Protein AF-A0AAW0LM49-F1 (afdb_monomer_lite)

pLDDT: mean 90.91, std 8.02, range [56.62, 97.88]

Secondary structure (DSSP, 8-state):
-PPPPP------TT-BHHHHHHHHHHHHT--S---EEEEE-TT-SSPEEE--TT-BTTTTT--TT-EEEEE---

Organism: Quercus suber (NCBI:txid58331)

Structure (mmCIF, N/CA/C/O backbone):
data_AF-A0AAW0LM49-F1
#
_entry.id   AF-A0AAW0LM49-F1
#
loop_
_atom_site.group_PDB
_atom_site.id
_atom_site.type_symbol
_atom_site.label_atom_id
_atom_site.label_alt_id
_atom_site.label_comp_id
_atom_site.label_asym_id
_atom_site.label_entity_id
_atom_site.label_seq_id
_atom_site.pdbx_PDB_ins_code
_atom_site.Cartn_x
_atom_site.Cartn_y
_atom_site.Cartn_z
_atom_site.occupancy
_atom_site.B_iso_or_equiv
_atom_site.auth_seq_id
_atom_site.auth_comp_id
_atom_site.auth_asym_id
_atom_site.auth_atom_id
_atom_site.pdbx_PDB_model_num
ATOM 1 N N . MET A 1 1 ? 0.347 11.552 17.423 1.00 56.62 1 MET A N 1
ATOM 2 C CA . MET A 1 1 ? 0.494 10.168 16.924 1.00 56.62 1 MET A CA 1
ATOM 3 C C . MET A 1 1 ? 1.551 10.207 15.837 1.00 56.62 1 MET A C 1
ATOM 5 O O . MET A 1 1 ? 1.502 11.132 15.043 1.00 56.62 1 MET A O 1
ATOM 9 N N . GLY A 1 2 ? 2.547 9.322 15.892 1.00 74.31 2 GLY A N 1
ATOM 10 C CA . GLY A 1 2 ? 3.627 9.250 14.899 1.00 74.31 2 GLY A CA 1
ATOM 11 C C . GLY A 1 2 ? 3.376 8.150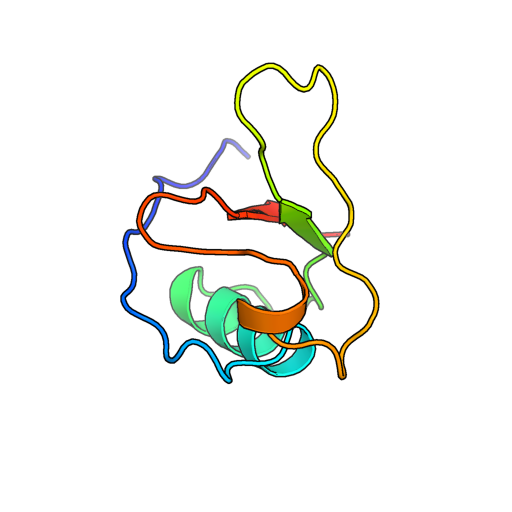 13.869 1.00 74.31 2 GLY A C 1
ATOM 12 O O . GLY A 1 2 ? 2.430 7.374 14.017 1.00 74.31 2 GLY A O 1
ATOM 13 N N . GLU A 1 3 ? 4.231 8.081 12.853 1.00 80.12 3 GLU A N 1
ATOM 14 C CA . GLU A 1 3 ? 4.176 7.048 11.817 1.00 80.12 3 GLU A CA 1
ATOM 15 C C . GLU A 1 3 ? 4.294 5.640 12.420 1.00 80.12 3 GLU A C 1
ATOM 17 O O . GLU A 1 3 ? 5.095 5.385 13.327 1.00 80.12 3 GLU A O 1
ATOM 22 N N . LYS A 1 4 ? 3.474 4.708 11.921 1.00 86.44 4 LYS A N 1
ATOM 23 C CA . LYS A 1 4 ? 3.615 3.285 12.248 1.00 86.44 4 LYS A CA 1
ATOM 24 C C . LYS A 1 4 ? 4.803 2.706 11.466 1.00 86.44 4 LYS A C 1
ATOM 26 O O . LYS A 1 4 ? 5.060 3.154 10.351 1.00 86.44 4 LYS A O 1
ATOM 31 N N . PRO A 1 5 ? 5.504 1.687 11.996 1.00 89.94 5 PRO A N 1
ATOM 32 C CA . PRO A 1 5 ? 6.576 1.026 11.259 1.00 89.94 5 PRO A CA 1
ATOM 33 C C . PRO A 1 5 ? 6.086 0.483 9.906 1.00 89.94 5 PRO A C 1
ATOM 35 O O . PRO A 1 5 ? 4.973 -0.055 9.845 1.00 89.94 5 PRO A O 1
ATOM 38 N N . PRO A 1 6 ? 6.899 0.567 8.839 1.00 92.62 6 PRO A N 1
ATOM 39 C CA . PRO A 1 6 ? 6.528 0.040 7.533 1.00 92.62 6 PRO A CA 1
ATOM 40 C C . PRO A 1 6 ? 6.376 -1.486 7.577 1.00 92.62 6 PRO A C 1
ATOM 42 O O . PRO A 1 6 ? 7.081 -2.185 8.308 1.00 92.62 6 PRO A O 1
ATOM 45 N N . LEU A 1 7 ? 5.461 -2.017 6.762 1.00 94.12 7 LEU A N 1
ATOM 46 C CA . LEU A 1 7 ? 5.210 -3.452 6.634 1.00 94.12 7 LEU A CA 1
ATOM 47 C C . LEU A 1 7 ? 5.470 -3.911 5.201 1.00 94.12 7 LEU A C 1
ATOM 49 O O . LEU A 1 7 ? 4.871 -3.399 4.262 1.00 94.12 7 LEU A O 1
ATOM 53 N N . THR A 1 8 ? 6.288 -4.948 5.032 1.00 95.19 8 THR A N 1
ATOM 54 C CA . THR A 1 8 ? 6.467 -5.607 3.732 1.00 95.19 8 THR A CA 1
ATOM 55 C C . THR A 1 8 ? 5.436 -6.720 3.567 1.00 95.19 8 THR A C 1
ATOM 57 O O . THR A 1 8 ? 5.363 -7.647 4.381 1.00 95.19 8 THR A O 1
ATOM 60 N N . LYS A 1 9 ? 4.640 -6.657 2.498 1.00 95.25 9 LYS A N 1
ATOM 61 C CA . LYS A 1 9 ? 3.640 -7.675 2.155 1.00 95.25 9 LYS A CA 1
ATOM 62 C C . LYS A 1 9 ? 3.809 -8.102 0.706 1.00 95.25 9 LYS A C 1
ATOM 64 O O . LYS A 1 9 ? 4.032 -7.274 -0.167 1.00 95.25 9 LYS A O 1
ATOM 69 N N . LYS A 1 10 ? 3.681 -9.406 0.455 1.00 95.38 10 LYS A N 1
ATOM 70 C CA . LYS A 1 10 ? 3.520 -9.933 -0.902 1.00 95.38 10 LYS A CA 1
ATOM 71 C C . LYS A 1 10 ? 2.039 -9.931 -1.230 1.00 95.38 10 LYS A C 1
ATOM 73 O O . LYS A 1 10 ? 1.255 -10.511 -0.479 1.00 95.38 10 LYS A O 1
ATOM 78 N N . LEU A 1 11 ? 1.680 -9.294 -2.333 1.00 95.31 11 LEU A N 1
ATOM 79 C CA . LEU A 1 11 ? 0.310 -9.215 -2.812 1.00 95.31 11 LEU A CA 1
ATOM 80 C C . LEU A 1 11 ? 0.248 -9.716 -4.258 1.00 95.31 11 LEU A C 1
ATOM 82 O O . LEU A 1 11 ? 1.212 -9.533 -5.003 1.00 95.31 11 LEU A O 1
ATOM 86 N N . PRO A 1 12 ? -0.858 -10.355 -4.669 1.00 96.06 12 PRO A N 1
ATOM 87 C CA . PRO A 1 12 ? -1.112 -10.624 -6.077 1.00 96.06 12 PRO A CA 1
ATOM 88 C C . PRO A 1 12 ? -1.133 -9.323 -6.883 1.00 96.06 12 PRO A C 1
ATOM 90 O O . PRO A 1 12 ? -1.726 -8.341 -6.437 1.00 96.06 12 PRO A O 1
ATOM 93 N N . ALA A 1 13 ? -0.567 -9.335 -8.089 1.00 94.94 13 ALA A N 1
ATOM 94 C CA . ALA A 1 13 ? -0.585 -8.181 -8.994 1.00 94.94 13 ALA A CA 1
ATOM 95 C C . ALA A 1 13 ? -2.017 -7.764 -9.397 1.00 94.94 13 ALA A C 1
ATOM 97 O O . ALA A 1 13 ? -2.287 -6.598 -9.649 1.00 94.94 13 ALA A O 1
ATOM 98 N N . THR A 1 14 ? -2.958 -8.709 -9.364 1.00 96.44 14 THR A N 1
ATOM 99 C CA . THR A 1 14 ? -4.389 -8.491 -9.622 1.00 96.44 14 THR A CA 1
ATOM 100 C C . THR A 1 14 ? -5.148 -7.909 -8.424 1.00 96.44 14 THR A C 1
ATOM 102 O O . THR A 1 14 ? -6.374 -7.829 -8.453 1.00 96.44 14 THR A O 1
ATOM 105 N N . THR A 1 15 ? -4.468 -7.584 -7.319 1.00 97.56 15 THR A N 1
ATOM 106 C CA . THR A 1 15 ? -5.117 -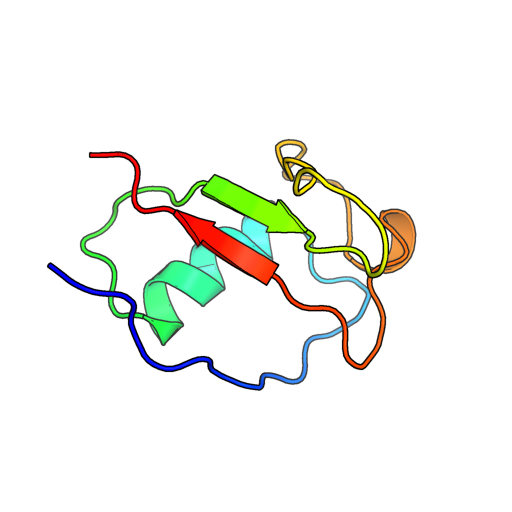6.955 -6.159 1.00 97.56 15 THR A CA 1
ATOM 107 C C . THR A 1 15 ? -5.594 -5.570 -6.569 1.00 97.56 15 THR A C 1
ATOM 109 O O . THR A 1 15 ? -4.797 -4.783 -7.066 1.00 97.56 15 THR A O 1
ATOM 112 N N . THR A 1 16 ? -6.872 -5.264 -6.361 1.00 97.88 16 THR A N 1
ATOM 113 C CA . THR A 1 16 ? -7.401 -3.926 -6.646 1.00 97.88 16 THR A CA 1
ATOM 114 C C . THR A 1 16 ? -7.094 -2.947 -5.521 1.00 97.88 16 THR A C 1
ATOM 116 O O . THR A 1 16 ? -6.872 -3.360 -4.377 1.00 97.88 16 THR A O 1
ATOM 119 N N . VAL A 1 17 ? -7.141 -1.647 -5.806 1.00 96.81 17 VAL A N 1
ATOM 120 C CA . VAL A 1 17 ? -7.016 -0.588 -4.791 1.00 96.81 17 VAL A CA 1
ATOM 121 C C . VAL A 1 17 ? -8.056 -0.764 -3.684 1.00 96.81 17 VAL A C 1
ATOM 123 O O . VAL A 1 17 ? -7.713 -0.680 -2.504 1.00 96.81 17 VAL A O 1
ATOM 126 N N . GLY A 1 18 ? -9.308 -1.091 -4.026 1.00 96.06 18 GLY A N 1
ATOM 127 C CA . GLY A 1 18 ? -10.353 -1.354 -3.032 1.00 96.06 18 GLY A CA 1
ATOM 128 C C . GLY A 1 18 ? -9.989 -2.518 -2.106 1.00 96.06 18 GLY A C 1
ATOM 129 O O . GLY A 1 18 ? -10.106 -2.420 -0.882 1.00 96.06 18 GLY A O 1
ATOM 130 N N . LYS A 1 19 ? -9.449 -3.609 -2.667 1.00 96.25 19 LYS A N 1
ATOM 131 C CA . LYS A 1 19 ? -8.982 -4.744 -1.863 1.00 96.25 19 LYS A CA 1
ATOM 132 C C . LYS A 1 19 ? -7.768 -4.377 -1.009 1.00 96.25 19 LYS A C 1
ATOM 134 O O . LYS A 1 19 ? -7.687 -4.825 0.137 1.00 96.25 19 LYS A O 1
ATOM 139 N N . LEU A 1 20 ? -6.848 -3.574 -1.542 1.00 95.94 20 LEU A N 1
ATOM 140 C CA . LEU A 1 20 ? -5.679 -3.093 -0.815 1.00 95.94 20 LEU A CA 1
ATOM 141 C C . LEU A 1 20 ? -6.085 -2.221 0.379 1.00 95.94 20 LEU A C 1
ATOM 143 O O . LEU A 1 20 ? -5.565 -2.449 1.466 1.00 95.94 20 LEU A O 1
ATOM 147 N N . LYS A 1 21 ? -7.060 -1.312 0.229 1.00 94.31 21 LYS A N 1
ATOM 148 C CA . LYS A 1 21 ? -7.608 -0.502 1.337 1.00 94.31 21 LYS A CA 1
ATOM 149 C C . LYS A 1 21 ? -8.083 -1.388 2.490 1.00 94.31 21 LYS A C 1
ATOM 151 O O . LYS A 1 21 ? -7.617 -1.233 3.618 1.00 94.31 21 LYS A O 1
ATOM 156 N N . SER A 1 22 ? -8.910 -2.395 2.194 1.00 93.00 22 SER A N 1
ATOM 157 C CA . SER A 1 22 ? -9.400 -3.334 3.215 1.00 93.00 22 SER A CA 1
ATOM 158 C C . SER A 1 22 ? -8.282 -4.153 3.875 1.00 93.00 22 SER A C 1
ATOM 160 O O . SER A 1 22 ? -8.344 -4.458 5.066 1.00 93.00 22 SER A O 1
ATOM 162 N N . LEU A 1 23 ? -7.250 -4.545 3.120 1.00 93.94 23 LEU A N 1
ATOM 163 C CA . LEU A 1 23 ? -6.096 -5.259 3.677 1.00 93.94 23 LEU A CA 1
ATOM 164 C C . LEU A 1 23 ? -5.253 -4.352 4.582 1.00 93.94 23 LEU A C 1
ATOM 166 O O . LEU A 1 23 ? -4.843 -4.787 5.657 1.00 93.94 23 LEU A O 1
ATOM 170 N N . SER A 1 24 ? -5.042 -3.096 4.186 1.00 92.00 24 SER A N 1
ATOM 171 C CA . SER A 1 24 ? -4.336 -2.081 4.973 1.00 92.00 24 SER A CA 1
ATOM 172 C C . SER A 1 24 ? -5.004 -1.839 6.326 1.00 92.00 24 SER A C 1
ATOM 174 O O . SER A 1 24 ? -4.312 -1.806 7.345 1.00 92.00 24 SER A O 1
ATOM 176 N N . GLU A 1 25 ? -6.340 -1.781 6.370 1.00 90.38 25 GLU A N 1
ATOM 177 C CA . GLU A 1 25 ? -7.091 -1.713 7.631 1.00 90.38 25 GLU A CA 1
ATOM 178 C C . GLU A 1 25 ? -6.741 -2.876 8.568 1.00 90.38 25 GLU A C 1
ATOM 180 O O . GLU A 1 25 ? -6.453 -2.669 9.749 1.00 90.38 25 GLU A O 1
ATOM 185 N N . SER A 1 26 ? -6.696 -4.099 8.032 1.00 90.44 26 SER A N 1
ATOM 186 C CA . SER A 1 26 ? -6.351 -5.299 8.798 1.00 90.44 26 SER A CA 1
ATOM 187 C C . SER A 1 26 ? -4.890 -5.298 9.260 1.00 90.44 26 SER A C 1
ATOM 189 O O . SER A 1 26 ? -4.605 -5.602 10.420 1.00 90.44 26 SER A O 1
ATOM 191 N N . PHE A 1 27 ? -3.955 -4.923 8.383 1.00 91.75 27 PHE A N 1
ATOM 192 C CA . PHE A 1 27 ? -2.524 -4.922 8.687 1.00 91.75 27 PHE A CA 1
ATOM 193 C C . PHE A 1 27 ? -2.156 -3.911 9.773 1.00 91.75 27 PHE A C 1
ATOM 195 O O . PHE A 1 27 ? -1.367 -4.232 10.662 1.00 91.75 27 PHE A O 1
ATOM 202 N N . PHE A 1 28 ? -2.756 -2.722 9.727 1.00 89.31 28 PHE A N 1
ATOM 203 C CA . PHE A 1 28 ? -2.459 -1.627 10.651 1.00 89.31 28 PHE A CA 1
ATOM 204 C C . PHE A 1 28 ? -3.484 -1.476 11.781 1.00 89.31 28 PHE A C 1
ATOM 206 O O . PHE A 1 28 ? -3.356 -0.555 12.593 1.00 89.31 28 PHE A O 1
ATOM 213 N N . LYS A 1 29 ? -4.459 -2.396 11.865 1.00 87.88 29 LYS A N 1
ATOM 214 C CA . LYS A 1 29 ? -5.545 -2.414 12.860 1.00 87.88 29 LYS A CA 1
ATOM 215 C C . LYS A 1 29 ? -6.275 -1.069 12.934 1.00 87.88 29 LYS A C 1
ATOM 217 O O . LYS A 1 29 ? -6.481 -0.521 14.019 1.00 87.88 29 LYS A O 1
ATOM 222 N N . LEU A 1 30 ? -6.613 -0.523 11.767 1.00 86.06 30 LEU A N 1
ATOM 223 C CA . LEU A 1 30 ? -7.330 0.745 11.648 1.00 86.06 30 LEU A CA 1
ATOM 224 C C . LEU A 1 30 ? -8.772 0.567 12.147 1.00 86.06 30 LEU A C 1
ATOM 226 O O . LEU A 1 30 ? -9.381 -0.483 11.947 1.00 86.06 30 LEU A O 1
ATOM 230 N N . LYS A 1 31 ? -9.323 1.576 12.830 1.00 81.25 31 LYS A N 1
ATOM 231 C CA . LYS A 1 31 ? -10.650 1.511 13.476 1.00 81.25 31 LYS A CA 1
ATOM 232 C C . LYS A 1 31 ? -11.804 1.724 12.481 1.00 81.25 31 LYS A C 1
ATOM 234 O O . LYS A 1 31 ? -12.609 2.627 12.671 1.00 81.25 31 LYS A O 1
ATOM 239 N N . SER A 1 32 ? -11.872 0.919 11.419 1.00 70.06 32 SER A N 1
ATOM 240 C CA . SER A 1 32 ? -12.905 1.012 10.365 1.00 70.06 32 SER A CA 1
ATOM 241 C C . SER A 1 32 ? -12.993 2.376 9.663 1.00 70.06 32 SER A C 1
ATOM 243 O O . SER A 1 32 ? -14.045 2.755 9.154 1.00 70.06 32 SER A O 1
ATOM 245 N N . ILE A 1 33 ? -11.884 3.111 9.631 1.00 80.44 33 ILE A N 1
ATOM 246 C CA . ILE A 1 33 ? -11.720 4.286 8.777 1.00 80.44 33 ILE A CA 1
ATOM 247 C C . ILE A 1 33 ? -11.299 3.774 7.405 1.00 80.44 33 ILE A C 1
ATOM 249 O O . ILE A 1 33 ? -10.392 2.945 7.338 1.00 80.44 33 ILE A O 1
ATOM 253 N N . LYS A 1 34 ? -11.923 4.273 6.331 1.00 82.19 34 LYS A N 1
ATOM 254 C CA . LYS A 1 34 ? -11.465 3.989 4.967 1.00 82.19 34 LYS A CA 1
ATOM 255 C C . LYS A 1 34 ? -10.167 4.762 4.721 1.00 82.19 34 LYS A C 1
ATOM 257 O O . LYS A 1 34 ? -10.232 5.987 4.622 1.00 82.19 34 LYS A O 1
ATOM 262 N N . PRO A 1 35 ? -9.003 4.100 4.623 1.00 90.69 35 PRO A N 1
ATOM 263 C CA . PRO A 1 35 ? -7.758 4.822 4.448 1.00 90.69 35 PRO A CA 1
ATOM 264 C C . PRO A 1 35 ? -7.648 5.388 3.032 1.00 90.69 35 PRO A C 1
ATOM 266 O O . PRO A 1 35 ? -8.112 4.782 2.056 1.00 90.69 35 PRO A O 1
ATOM 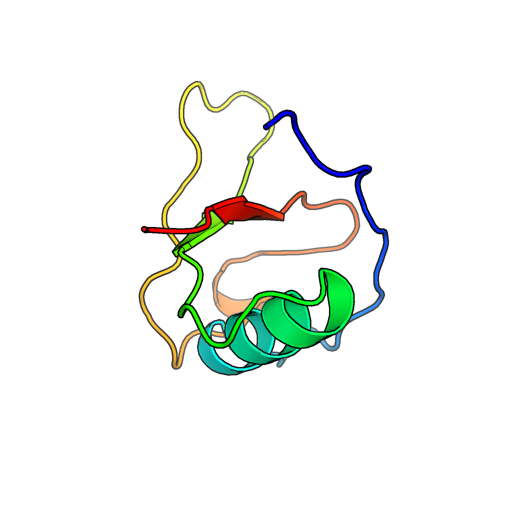269 N N . LYS A 1 36 ? -6.944 6.512 2.913 1.00 93.69 36 LYS A N 1
ATOM 270 C CA . 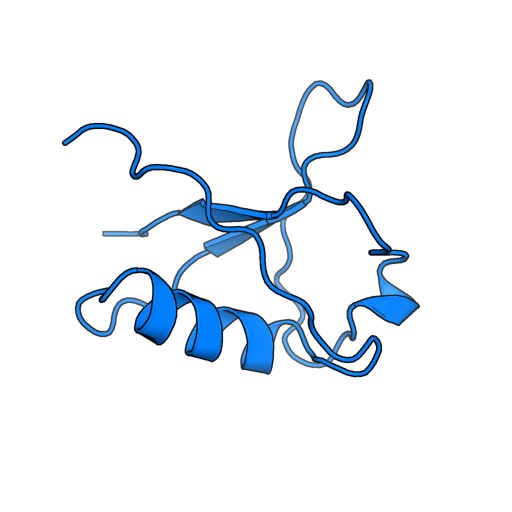LYS A 1 36 ? -6.418 6.977 1.630 1.00 93.69 36 LYS A CA 1
ATOM 271 C C . LYS A 1 36 ? -5.100 6.268 1.359 1.00 93.69 36 LYS A C 1
ATOM 273 O O . LYS A 1 36 ? -4.272 6.111 2.255 1.00 93.69 36 LYS A O 1
ATOM 278 N N . LEU A 1 37 ? -4.930 5.803 0.128 1.00 95.62 37 LEU A N 1
ATOM 279 C CA . LEU A 1 37 ? -3.708 5.142 -0.308 1.00 95.62 37 LEU A CA 1
ATOM 280 C C . LEU A 1 37 ? -2.979 6.045 -1.281 1.00 95.62 37 LEU A C 1
ATOM 282 O O . LEU A 1 37 ? -3.609 6.631 -2.160 1.00 95.62 37 LEU A O 1
ATOM 286 N N . PHE A 1 38 ? -1.661 6.103 -1.148 1.00 96.38 38 PHE A N 1
ATOM 287 C CA . PHE A 1 38 ? -0.825 6.824 -2.087 1.00 96.38 38 PHE A CA 1
ATOM 288 C C . PHE A 1 38 ? 0.371 5.984 -2.516 1.00 96.38 38 PHE A C 1
ATOM 290 O O . PHE A 1 38 ? 0.993 5.319 -1.690 1.00 96.38 38 PHE A O 1
ATOM 297 N N . LEU A 1 39 ? 0.718 6.030 -3.796 1.00 95.94 39 LEU A N 1
ATOM 298 C CA . LEU A 1 39 ? 1.947 5.449 -4.314 1.00 95.94 39 LEU A CA 1
ATOM 299 C C . LEU A 1 39 ? 3.098 6.440 -4.131 1.00 95.94 39 LEU A C 1
ATOM 301 O O . LEU A 1 39 ? 3.029 7.579 -4.594 1.00 95.94 39 LEU A O 1
ATOM 305 N N . GLN A 1 40 ? 4.164 5.999 -3.467 1.00 94.62 40 GLN A N 1
ATOM 306 C CA . GLN A 1 40 ? 5.417 6.736 -3.408 1.00 94.62 40 GLN A CA 1
ATOM 307 C C . GLN A 1 40 ? 6.339 6.259 -4.531 1.00 94.62 40 GLN A C 1
ATOM 309 O O . GLN A 1 40 ? 6.845 5.136 -4.496 1.00 94.62 40 GLN A O 1
ATOM 314 N N . GLU A 1 41 ? 6.571 7.133 -5.506 1.00 89.38 41 GLU A N 1
ATOM 315 C CA . GLU A 1 41 ? 7.502 6.893 -6.606 1.00 89.38 41 GLU A CA 1
ATOM 316 C C . GLU A 1 41 ? 8.864 7.533 -6.333 1.00 89.38 41 GLU A C 1
ATOM 318 O O . GLU A 1 41 ? 8.963 8.643 -5.802 1.00 89.38 41 GLU A O 1
ATOM 323 N N . GLU A 1 42 ? 9.932 6.837 -6.718 1.00 86.25 42 GLU A N 1
ATOM 324 C CA . GLU A 1 42 ? 11.287 7.369 -6.620 1.00 86.25 42 GLU A CA 1
ATOM 325 C C . GLU A 1 42 ? 11.451 8.578 -7.553 1.00 86.25 42 GLU A C 1
ATOM 327 O O . GLU A 1 42 ? 11.138 8.520 -8.740 1.00 86.25 42 GLU A O 1
ATOM 332 N N . GLY A 1 43 ? 11.937 9.695 -7.009 1.00 86.81 43 GLY A N 1
ATOM 333 C CA . GLY A 1 43 ? 12.135 10.936 -7.763 1.00 86.81 43 GLY A CA 1
ATOM 334 C C . GLY A 1 43 ? 10.886 11.812 -7.910 1.00 86.81 43 GLY A C 1
ATOM 335 O O . GLY A 1 43 ? 11.018 12.953 -8.356 1.00 86.81 43 GLY A O 1
ATOM 336 N N . SER A 1 44 ? 9.704 11.347 -7.486 1.00 87.00 44 SER A N 1
ATOM 337 C CA . SER A 1 44 ? 8.519 12.205 -7.420 1.00 87.00 44 SER A CA 1
ATOM 338 C C . SER A 1 44 ? 8.509 13.027 -6.122 1.00 87.00 44 SER A C 1
ATOM 340 O O . SER A 1 44 ? 8.685 12.465 -5.037 1.00 87.00 44 SER A O 1
ATOM 342 N N . PRO A 1 45 ? 8.274 14.351 -6.184 1.00 89.00 45 PRO A N 1
ATOM 343 C CA . PRO A 1 45 ? 8.173 15.188 -4.989 1.00 89.00 45 PRO A CA 1
ATOM 344 C C . PRO A 1 45 ? 6.867 14.969 -4.213 1.00 89.00 45 PRO A C 1
ATOM 346 O O . PRO A 1 45 ? 6.793 15.346 -3.045 1.00 89.00 45 PRO A O 1
ATOM 349 N N . LEU A 1 46 ? 5.836 14.400 -4.852 1.00 91.56 46 LEU A N 1
ATOM 350 C CA . LEU A 1 46 ? 4.521 14.171 -4.258 1.00 91.56 46 LEU A CA 1
ATOM 351 C C . LEU A 1 46 ? 4.024 12.755 -4.571 1.00 91.56 46 LEU A C 1
ATOM 353 O O . LEU A 1 46 ? 4.182 12.288 -5.702 1.00 91.56 46 LEU A O 1
ATOM 357 N N . PRO A 1 47 ? 3.412 12.067 -3.596 1.00 95.19 47 PRO A N 1
ATOM 358 C CA . PRO A 1 47 ? 2.875 10.739 -3.823 1.00 95.19 47 PRO A CA 1
ATOM 359 C C . PRO A 1 47 ? 1.563 10.809 -4.625 1.00 95.19 47 PRO A C 1
ATOM 361 O O . PRO A 1 47 ? 0.825 11.796 -4.558 1.00 95.19 47 PRO A O 1
ATOM 364 N N . ILE A 1 48 ? 1.272 9.755 -5.384 1.00 95.00 48 ILE A N 1
ATOM 365 C CA . ILE A 1 48 ? 0.104 9.679 -6.272 1.00 95.00 48 ILE A CA 1
ATOM 366 C C . ILE A 1 48 ? -1.065 9.059 -5.515 1.00 95.00 48 ILE A C 1
ATOM 368 O O . ILE A 1 48 ? -0.926 7.968 -4.971 1.00 95.00 48 ILE A O 1
ATOM 372 N N . LEU A 1 49 ? -2.217 9.731 -5.481 1.00 95.62 49 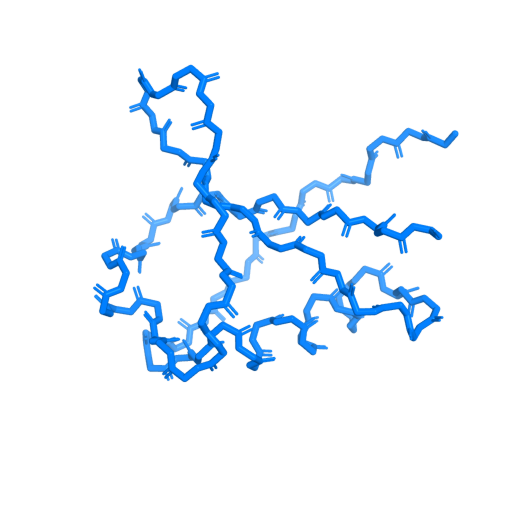LEU A N 1
ATOM 373 C CA . LEU A 1 49 ? -3.433 9.200 -4.860 1.00 95.62 49 LEU A CA 1
ATOM 374 C C . LEU A 1 49 ? -3.967 7.999 -5.652 1.00 95.62 49 LEU A C 1
ATOM 376 O O . LEU A 1 49 ? -4.114 8.079 -6.865 1.00 95.62 49 LEU A O 1
ATOM 380 N N . LEU A 1 50 ? -4.301 6.920 -4.943 1.00 95.81 50 LEU A N 1
ATOM 381 C CA . LEU A 1 50 ? -4.954 5.734 -5.496 1.00 95.81 50 LEU A CA 1
ATOM 382 C C . LEU A 1 50 ? -6.432 5.735 -5.073 1.00 95.81 50 LEU A C 1
ATOM 384 O O . LEU A 1 50 ? -6.790 5.271 -3.980 1.00 95.81 50 LEU A O 1
ATOM 388 N N . ASP A 1 51 ? -7.297 6.314 -5.904 1.00 94.50 51 ASP A N 1
ATOM 389 C CA . ASP A 1 51 ? -8.721 6.504 -5.615 1.00 94.50 51 ASP A CA 1
ATOM 390 C C . ASP A 1 51 ? -9.653 5.551 -6.376 1.00 94.50 51 ASP A C 1
ATOM 392 O O . ASP A 1 51 ? -10.656 5.139 -5.784 1.00 94.50 51 ASP A O 1
ATOM 396 N N . ASP A 1 52 ? -9.306 5.130 -7.596 1.00 96.31 52 ASP A N 1
ATOM 397 C CA . ASP A 1 52 ? -10.066 4.128 -8.355 1.00 96.31 52 ASP A CA 1
ATOM 398 C C . ASP A 1 52 ? -9.975 2.742 -7.698 1.00 96.31 52 ASP A C 1
ATOM 400 O O . ASP A 1 52 ? -8.963 2.050 -7.762 1.00 96.31 52 ASP A O 1
ATOM 404 N N . GLU A 1 53 ? -11.063 2.310 -7.053 1.00 95.56 53 GLU A N 1
ATOM 405 C CA . GLU A 1 53 ? -11.121 1.036 -6.333 1.00 95.56 53 GLU A CA 1
ATOM 406 C C . GLU A 1 53 ? -11.111 -0.207 -7.238 1.00 95.56 53 GLU A C 1
ATOM 408 O O . GLU A 1 53 ? -10.853 -1.308 -6.728 1.00 95.56 53 GLU A O 1
ATOM 413 N N . MET A 1 54 ? -11.406 -0.051 -8.534 1.00 96.56 54 MET A N 1
ATOM 414 C CA . MET A 1 54 ? -11.431 -1.142 -9.513 1.00 96.56 54 MET A CA 1
ATOM 415 C C . MET A 1 54 ? -10.070 -1.381 -10.162 1.00 96.56 54 MET A C 1
ATOM 417 O O . MET A 1 54 ? -9.815 -2.497 -10.618 1.00 96.56 54 MET A O 1
ATOM 421 N N . GLU A 1 55 ? -9.196 -0.379 -10.160 1.00 97.50 55 GLU A N 1
ATOM 422 C CA . GLU A 1 55 ? -7.865 -0.480 -10.744 1.00 97.50 55 GLU A CA 1
ATOM 423 C C . GLU A 1 55 ? -6.979 -1.445 -9.943 1.00 97.50 55 GLU A C 1
ATOM 425 O O . GLU A 1 55 ? -7.020 -1.493 -8.704 1.00 97.50 55 GLU A O 1
ATOM 430 N N . SER A 1 56 ? -6.205 -2.273 -10.647 1.00 97.38 56 SER A N 1
ATOM 431 C CA . SER A 1 56 ? -5.316 -3.251 -10.024 1.00 97.38 56 SER A CA 1
ATOM 432 C C . SER A 1 56 ? -3.888 -2.736 -9.866 1.00 97.38 56 SER A C 1
ATOM 434 O O . SER A 1 56 ? -3.466 -1.803 -10.545 1.00 97.38 56 SER A O 1
ATOM 436 N N . LEU A 1 57 ? -3.110 -3.368 -8.979 1.00 96.19 57 LEU A N 1
ATOM 437 C CA . LEU A 1 57 ? -1.695 -3.023 -8.800 1.00 96.19 57 LEU A CA 1
ATOM 438 C C . LEU A 1 57 ? -0.920 -3.095 -10.119 1.00 96.19 57 LEU A C 1
ATOM 440 O O . LEU A 1 57 ? -0.082 -2.238 -10.367 1.00 96.19 57 LEU A O 1
ATOM 444 N N . MET A 1 58 ? -1.207 -4.083 -10.973 1.00 95.50 58 MET A N 1
ATOM 445 C CA . MET A 1 58 ? -0.546 -4.182 -12.276 1.00 95.50 58 MET A CA 1
ATOM 446 C C . MET A 1 58 ? -0.941 -3.070 -13.248 1.00 95.50 58 MET A C 1
ATOM 448 O O . MET A 1 58 ? -0.070 -2.599 -13.974 1.00 95.50 58 MET A O 1
ATOM 452 N N . ASP A 1 59 ? -2.206 -2.645 -13.253 1.00 95.38 59 ASP A N 1
ATOM 453 C CA . ASP A 1 59 ? -2.677 -1.570 -14.139 1.00 95.38 59 ASP A CA 1
ATOM 454 C C . ASP A 1 59 ? -2.029 -0.231 -13.753 1.00 95.38 59 ASP A C 1
ATOM 456 O O . ASP A 1 59 ? -1.597 0.527 -14.617 1.00 95.38 59 ASP A O 1
ATOM 460 N N . LEU A 1 60 ? -1.824 -0.029 -12.446 1.00 94.00 60 LEU A N 1
ATOM 461 C CA . LEU A 1 60 ? -1.084 1.091 -11.859 1.00 94.00 60 LEU A CA 1
ATOM 462 C C . LEU A 1 60 ? 0.446 0.989 -12.013 1.00 94.00 60 LEU A C 1
ATOM 464 O O . LEU A 1 60 ? 1.170 1.861 -11.538 1.00 94.00 60 LEU A O 1
ATOM 468 N N . GLY A 1 61 ? 0.972 -0.094 -12.597 1.00 93.00 61 GLY A N 1
ATOM 469 C CA . GLY A 1 61 ? 2.418 -0.331 -12.694 1.00 93.00 61 GLY A CA 1
ATOM 470 C C . GLY A 1 61 ? 3.116 -0.599 -11.351 1.00 93.00 61 GLY A C 1
ATOM 471 O O . GLY A 1 61 ? 4.344 -0.562 -11.271 1.00 93.00 61 GLY A O 1
ATOM 472 N N . ILE A 1 62 ? 2.360 -0.895 -10.290 1.00 94.31 62 ILE A N 1
ATOM 473 C CA . ILE A 1 62 ? 2.878 -1.177 -8.948 1.00 94.31 62 ILE A CA 1
ATOM 474 C C . ILE A 1 62 ? 3.489 -2.578 -8.928 1.00 94.31 62 ILE A C 1
ATOM 476 O O . ILE A 1 62 ? 2.811 -3.597 -9.085 1.00 94.31 62 ILE A O 1
ATOM 480 N N . GLY A 1 63 ? 4.799 -2.622 -8.699 1.00 91.75 63 GLY A N 1
ATOM 481 C CA . GLY A 1 63 ? 5.603 -3.833 -8.738 1.00 91.75 63 GLY A CA 1
ATOM 482 C C . GLY A 1 63 ? 6.257 -4.172 -7.403 1.00 91.75 63 GLY A C 1
ATOM 483 O O . GLY A 1 63 ? 5.911 -3.678 -6.328 1.00 91.75 63 GLY A O 1
ATOM 484 N N . ASN A 1 64 ? 7.249 -5.057 -7.470 1.00 92.56 64 ASN A N 1
ATOM 485 C CA . ASN A 1 64 ? 8.047 -5.399 -6.301 1.00 92.56 64 ASN A CA 1
ATOM 486 C C . ASN A 1 64 ? 8.878 -4.194 -5.851 1.00 92.56 64 ASN A C 1
ATOM 488 O O . ASN A 1 64 ? 9.543 -3.562 -6.664 1.00 92.56 64 ASN A O 1
ATOM 492 N N . GLY A 1 65 ? 8.890 -3.933 -4.544 1.00 91.56 65 GLY A N 1
ATOM 493 C CA . GLY A 1 65 ? 9.665 -2.835 -3.960 1.00 91.56 65 GLY A CA 1
ATOM 494 C C . GLY A 1 65 ? 8.962 -1.478 -3.992 1.00 91.56 65 GLY A C 1
ATOM 495 O O . GLY A 1 65 ? 9.485 -0.536 -3.408 1.00 91.56 65 GLY A O 1
ATOM 496 N N . SER A 1 66 ? 7.777 -1.378 -4.601 1.00 94.31 66 SER A N 1
ATOM 497 C CA . SER A 1 66 ? 6.944 -0.181 -4.507 1.00 94.31 66 SER A CA 1
ATOM 498 C C . SER A 1 66 ? 6.508 0.080 -3.061 1.00 94.31 66 SER A C 1
ATOM 500 O O . SER A 1 66 ? 6.192 -0.852 -2.313 1.00 94.31 66 SER A O 1
ATOM 502 N N . THR A 1 67 ? 6.445 1.358 -2.688 1.00 95.12 67 THR A N 1
ATOM 503 C CA . THR A 1 67 ? 6.009 1.799 -1.359 1.00 95.12 67 THR A CA 1
ATOM 504 C C . THR A 1 67 ? 4.627 2.429 -1.455 1.00 95.12 67 THR A C 1
ATOM 506 O O . THR A 1 67 ? 4.422 3.384 -2.201 1.00 95.12 67 THR A O 1
ATOM 509 N N . ILE A 1 68 ? 3.680 1.899 -0.679 1.00 95.62 68 ILE A N 1
ATOM 510 C CA . ILE A 1 68 ? 2.336 2.461 -0.544 1.00 95.62 68 ILE A CA 1
ATOM 511 C C . ILE A 1 68 ? 2.231 3.152 0.810 1.00 95.62 68 ILE A C 1
ATOM 513 O O . ILE A 1 68 ? 2.422 2.522 1.852 1.00 95.62 68 ILE A O 1
ATOM 517 N N . LEU A 1 69 ? 1.913 4.439 0.781 1.00 94.81 69 LEU A N 1
ATOM 518 C CA . LEU A 1 69 ? 1.601 5.239 1.954 1.00 94.81 69 LEU A CA 1
ATOM 519 C C . LEU A 1 69 ? 0.117 5.086 2.280 1.00 94.81 69 LEU A C 1
ATOM 521 O O . LEU A 1 69 ? -0.732 5.046 1.389 1.00 94.81 69 LEU A O 1
ATOM 525 N N . ILE A 1 70 ? -0.184 4.982 3.569 1.00 93.25 70 ILE A N 1
ATOM 526 C CA . ILE A 1 70 ? -1.537 4.797 4.084 1.00 93.25 70 ILE A CA 1
ATOM 527 C C . ILE A 1 70 ? -1.817 5.969 5.009 1.00 93.25 70 ILE A C 1
ATOM 529 O O . ILE A 1 70 ? -1.106 6.144 5.997 1.00 93.25 70 ILE A O 1
ATOM 533 N N . ASP A 1 71 ? -2.850 6.736 4.688 1.00 91.44 71 ASP A N 1
ATOM 534 C CA . ASP A 1 71 ? -3.297 7.864 5.495 1.00 91.44 71 ASP A CA 1
ATOM 535 C C . ASP A 1 71 ? -4.661 7.571 6.132 1.00 91.44 71 ASP A C 1
ATOM 537 O O . ASP A 1 71 ? -5.592 7.079 5.481 1.00 91.44 71 ASP A O 1
ATOM 541 N N . GLU A 1 72 ? -4.757 7.853 7.428 1.00 86.62 72 GLU A N 1
ATOM 542 C CA . GLU A 1 72 ? -5.961 7.694 8.240 1.00 86.62 72 GLU A CA 1
ATOM 543 C C . GLU A 1 72 ? -6.746 9.009 8.192 1.00 86.62 72 GLU A C 1
ATOM 545 O O . GLU A 1 72 ? -6.563 9.885 9.038 1.00 86.62 72 GLU A O 1
ATOM 550 N N . GLU A 1 73 ? -7.623 9.164 7.199 1.00 70.06 73 GLU A N 1
ATOM 551 C CA . GLU A 1 73 ? -8.486 10.345 7.132 1.00 70.06 73 GLU A CA 1
ATOM 552 C C . GLU A 1 73 ? -9.471 10.328 8.318 1.00 70.06 73 GLU A C 1
ATOM 554 O O . GLU A 1 73 ? -10.287 9.415 8.442 1.00 70.06 73 GLU A O 1
ATOM 559 N N . SER A 1 74 ? -9.319 11.287 9.238 1.00 59.59 74 SER A N 1
ATOM 560 C CA . SER A 1 74 ? -10.068 11.370 10.506 1.00 59.59 74 SER A CA 1
ATOM 561 C C . SER A 1 74 ? -11.405 12.088 10.374 1.00 59.59 74 SER A C 1
ATOM 563 O O . SER A 1 74 ? -11.464 13.085 9.622 1.00 59.59 74 SER A O 1
#

Foldseek 3Di:
DDDDDDDDDDDPQQQFPLNVQVVVCVVVVPPPARKWKWWDDPPDPDTHTRDPRNDGNVNVVNDPPIDMDIHRDD

Radius of gy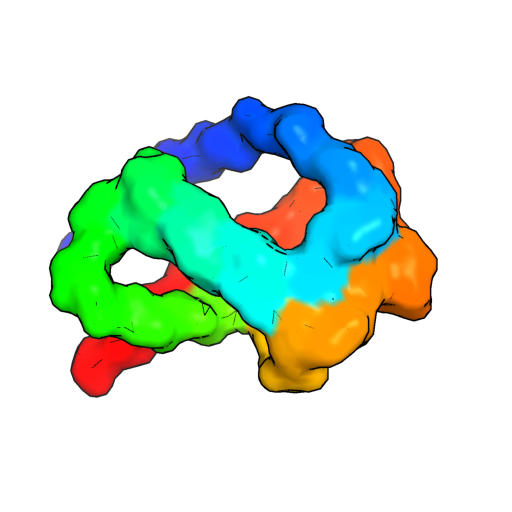ration: 11.86 Å; chains: 1; bounding box: 25×26×31 Å

InterPro domains:
  IPR029071 Ubiquitin-like domain superfamily [SSF54236] (6-71)
  IPR044079 TBCE, ubiquitin-like (Ubl) domain [cd17044] (1-71)

Sequence (74 aa):
MGEKPPLTKKLPATTTVGKLKSLSESFFKLKSIKPKLFLQEEGSPLPILLDDEMESLMDLGIGNGSTILIDEES